Protein AF-A0A836EC75-F1 (afdb_monomer_lite)

Sequence (133 aa):
MRVAVVGAGVIGVSSAFAVKSVFPSYEVKIFADAFSPDTTGDGSAGLWTPFLLDDTPAEDITRWAGNTHQWFEQFWKAGLSSKTGVSLLPVTCVTSDYKDYVEPLWAKFVYGFQKLSNERLQRLNEEHKSNYK

pLDDT: mean 94.01, std 6.42, range [63.72, 98.75]

InterPro domains:
  IPR006076 FAD dependent oxidoreductase [PF01266] (2-108)
  IPR023209 D-amino-acid oxidase [PTHR11530] (2-129)

Organism: NCBI:txid230686

Structure (mmCIF, N/CA/C/O backbone):
data_AF-A0A836EC75-F1
#
_entry.id   AF-A0A836EC75-F1
#
loop_
_atom_site.group_PDB
_atom_site.id
_atom_site.type_symbol
_atom_site.label_atom_id
_atom_site.label_alt_id
_atom_site.label_comp_id
_atom_site.label_asym_id
_atom_site.label_entity_id
_atom_site.label_seq_id
_atom_site.pdbx_PDB_ins_code
_atom_site.Cartn_x
_atom_site.Cartn_y
_atom_site.Cartn_z
_atom_site.occupancy
_atom_site.B_iso_or_equiv
_atom_site.auth_seq_id
_atom_site.auth_comp_id
_atom_site.auth_asym_id
_atom_site.auth_atom_id
_atom_site.pdbx_PDB_model_num
ATOM 1 N N . MET A 1 1 ? -21.038 6.381 20.974 1.00 96.06 1 MET A N 1
ATOM 2 C CA . MET A 1 1 ? -21.416 5.609 19.769 1.00 96.06 1 MET A CA 1
ATOM 3 C C . MET A 1 1 ? -20.674 4.283 19.806 1.00 96.06 1 MET A C 1
ATOM 5 O O . MET A 1 1 ? -19.526 4.283 20.244 1.00 96.06 1 MET A O 1
ATOM 9 N N . ARG A 1 2 ? -21.308 3.187 19.379 1.00 98.38 2 ARG A N 1
ATOM 10 C CA . ARG A 1 2 ? -20.647 1.887 19.192 1.00 98.38 2 ARG A CA 1
ATOM 11 C C . ARG A 1 2 ? -20.548 1.613 17.696 1.00 98.38 2 ARG A C 1
ATOM 13 O O . ARG A 1 2 ? -21.562 1.711 17.012 1.00 98.38 2 ARG A O 1
ATOM 20 N N . VAL A 1 3 ? -19.351 1.315 17.204 1.00 98.62 3 VAL A N 1
ATOM 21 C CA . VAL A 1 3 ? -19.068 1.069 15.785 1.00 98.62 3 VAL A CA 1
ATOM 22 C C . VAL A 1 3 ? -18.543 -0.350 15.636 1.00 98.62 3 VAL A C 1
ATOM 24 O O . VAL A 1 3 ? -17.545 -0.713 16.256 1.00 98.62 3 VAL A O 1
ATOM 27 N N . ALA A 1 4 ? -19.212 -1.143 14.805 1.00 98.56 4 ALA A N 1
ATOM 28 C CA . ALA A 1 4 ? -18.730 -2.451 14.393 1.00 98.56 4 ALA A CA 1
ATOM 29 C C . ALA A 1 4 ? -18.064 -2.328 13.018 1.00 98.56 4 ALA A C 1
ATOM 31 O O . ALA A 1 4 ? -18.673 -1.813 12.083 1.00 98.56 4 ALA A O 1
ATOM 32 N N . VAL A 1 5 ? -16.827 -2.802 12.903 1.00 98.69 5 VAL A N 1
ATOM 33 C CA . VAL A 1 5 ? -16.106 -2.940 11.633 1.00 98.69 5 VAL A CA 1
ATOM 34 C C . VAL A 1 5 ? -16.012 -4.425 11.314 1.00 98.69 5 VAL A C 1
ATOM 36 O O . VAL A 1 5 ? -15.606 -5.206 12.172 1.00 98.69 5 VAL A O 1
ATOM 39 N N . VAL A 1 6 ? -16.409 -4.823 10.108 1.00 98.56 6 VAL A N 1
ATOM 40 C CA . VAL A 1 6 ? -16.368 -6.224 9.671 1.00 98.56 6 VAL A CA 1
ATOM 41 C C . VAL A 1 6 ? -15.149 -6.433 8.774 1.00 98.56 6 VAL A C 1
ATOM 43 O O . VAL A 1 6 ? -15.007 -5.754 7.760 1.00 98.56 6 VAL A O 1
ATOM 46 N N . GLY A 1 7 ? -14.281 -7.368 9.161 1.00 98.56 7 GLY A N 1
ATOM 47 C CA . GLY A 1 7 ? -13.029 -7.706 8.485 1.00 98.56 7 GLY A CA 1
ATOM 48 C C . GLY A 1 7 ? -11.791 -7.149 9.196 1.00 98.56 7 GLY A C 1
ATOM 49 O O . GLY A 1 7 ? -11.737 -5.972 9.547 1.00 98.56 7 GLY A O 1
ATOM 50 N N . ALA A 1 8 ? -10.776 -7.999 9.384 1.00 98.38 8 ALA A N 1
ATOM 51 C CA . ALA A 1 8 ? -9.507 -7.648 10.033 1.00 98.38 8 ALA A CA 1
ATOM 52 C C . ALA A 1 8 ? -8.312 -7.592 9.062 1.00 98.38 8 ALA A C 1
ATOM 54 O O . ALA A 1 8 ? -7.164 -7.577 9.493 1.00 98.38 8 ALA A O 1
ATOM 55 N N . GLY A 1 9 ? -8.574 -7.527 7.753 1.00 98.31 9 GLY A N 1
ATOM 56 C CA . GLY A 1 9 ? -7.552 -7.208 6.755 1.00 98.31 9 GLY A CA 1
ATOM 57 C C . GLY A 1 9 ? -7.184 -5.719 6.746 1.00 98.31 9 GLY A C 1
ATOM 58 O O . GLY A 1 9 ? -7.769 -4.906 7.470 1.00 98.31 9 GLY A O 1
ATOM 59 N N . VAL A 1 10 ? -6.253 -5.339 5.864 1.00 97.00 10 VAL A N 1
ATOM 60 C CA . VAL A 1 10 ? -5.690 -3.975 5.792 1.00 97.00 10 VAL A CA 1
ATOM 61 C C . VAL A 1 10 ? -6.751 -2.870 5.715 1.00 97.00 10 VAL A C 1
ATOM 63 O O . VAL A 1 10 ? -6.629 -1.860 6.407 1.00 97.00 10 VAL A O 1
ATOM 66 N N . ILE A 1 11 ? -7.829 -3.064 4.945 1.00 97.88 11 ILE A N 1
ATOM 67 C CA . ILE A 1 11 ? -8.918 -2.079 4.825 1.00 97.88 11 ILE A CA 1
ATOM 68 C C . ILE A 1 11 ? -9.714 -1.958 6.129 1.00 97.88 11 ILE A C 1
ATOM 70 O O . ILE A 1 11 ? -9.987 -0.847 6.580 1.00 97.88 11 ILE A O 1
ATOM 74 N N . GLY A 1 12 ? -10.057 -3.078 6.768 1.00 98.44 12 GLY A N 1
ATOM 75 C CA . GLY A 1 12 ? -10.834 -3.077 8.008 1.00 98.44 12 GLY A CA 1
ATOM 76 C C . GLY A 1 12 ? -10.068 -2.461 9.178 1.00 98.44 12 GLY A C 1
ATOM 77 O O . GLY A 1 12 ? -10.585 -1.578 9.863 1.00 98.44 12 GLY A O 1
ATOM 78 N N . VAL A 1 13 ? -8.801 -2.844 9.362 1.00 98.19 13 VAL A N 1
ATOM 79 C CA . VAL A 1 13 ? -7.956 -2.317 10.447 1.00 98.19 13 VAL A CA 1
ATOM 80 C C . VAL A 1 13 ? -7.665 -0.829 10.251 1.00 98.19 13 VAL A C 1
ATOM 82 O O . VAL A 1 13 ? -7.817 -0.052 11.195 1.00 98.19 13 VAL A O 1
ATOM 85 N N . SER A 1 14 ? -7.308 -0.401 9.035 1.00 97.62 14 SER A N 1
ATOM 86 C CA . SER A 1 14 ? -7.056 1.020 8.753 1.00 97.62 14 SER A CA 1
ATOM 87 C C . SER A 1 14 ? -8.317 1.879 8.892 1.00 97.62 14 SER A C 1
ATOM 89 O O . SER A 1 14 ? -8.243 2.972 9.452 1.00 97.62 14 SER A O 1
ATOM 91 N N . SER A 1 15 ? -9.487 1.373 8.491 1.00 98.38 15 SER A N 1
ATOM 92 C CA . SER A 1 15 ? -10.770 2.064 8.690 1.00 98.38 15 SER A CA 1
ATOM 93 C C . SER A 1 15 ? -11.134 2.180 10.171 1.00 98.38 15 SER A C 1
ATOM 95 O O . SER A 1 15 ? -11.513 3.257 10.633 1.00 98.38 15 SER A O 1
ATOM 97 N N . ALA A 1 16 ? -10.983 1.097 10.942 1.00 98.62 16 ALA A N 1
ATOM 98 C CA . ALA A 1 16 ? -11.220 1.106 12.384 1.00 98.62 16 ALA A CA 1
ATOM 99 C C . ALA A 1 16 ? -10.298 2.105 13.097 1.00 98.62 16 ALA A C 1
ATOM 101 O O . ALA A 1 16 ? -10.760 2.874 13.945 1.00 98.62 16 ALA A O 1
ATOM 102 N N . PHE A 1 17 ? -9.017 2.131 12.715 1.00 98.00 17 PHE A N 1
ATOM 103 C CA . PHE A 1 17 ? -8.050 3.105 13.208 1.00 98.00 17 PHE A CA 1
ATOM 104 C C . PHE A 1 17 ? -8.472 4.533 12.857 1.00 98.00 17 PHE A C 1
ATOM 106 O O . PHE A 1 17 ? -8.592 5.353 13.760 1.00 98.00 17 PHE A O 1
ATOM 113 N N . ALA A 1 18 ? -8.793 4.820 11.592 1.00 97.88 18 ALA A N 1
ATOM 114 C CA . ALA A 1 18 ? -9.218 6.150 11.156 1.00 97.88 18 ALA A CA 1
ATOM 115 C C . ALA A 1 18 ? -10.444 6.656 11.936 1.00 97.88 18 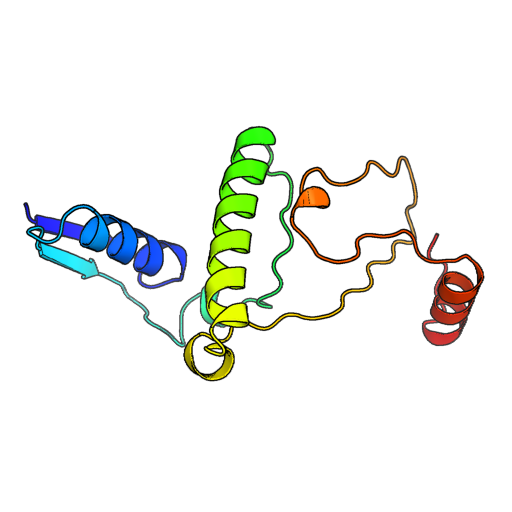ALA A C 1
ATOM 117 O O . ALA A 1 18 ? -10.436 7.778 12.445 1.00 97.88 18 ALA A O 1
ATOM 118 N N . VAL A 1 19 ? -11.471 5.815 12.110 1.00 98.31 19 VAL A N 1
ATOM 119 C CA . VAL A 1 19 ? -12.658 6.155 12.913 1.00 98.31 19 VAL A CA 1
ATOM 120 C C . VAL A 1 19 ? -12.272 6.431 14.364 1.00 98.31 19 VAL A C 1
ATOM 122 O O . VAL A 1 19 ? -12.710 7.431 14.931 1.00 98.31 19 VAL A O 1
ATOM 125 N N . LYS A 1 20 ? -11.442 5.578 14.976 1.00 98.19 20 LYS A N 1
ATOM 126 C CA . LYS A 1 20 ? -11.024 5.73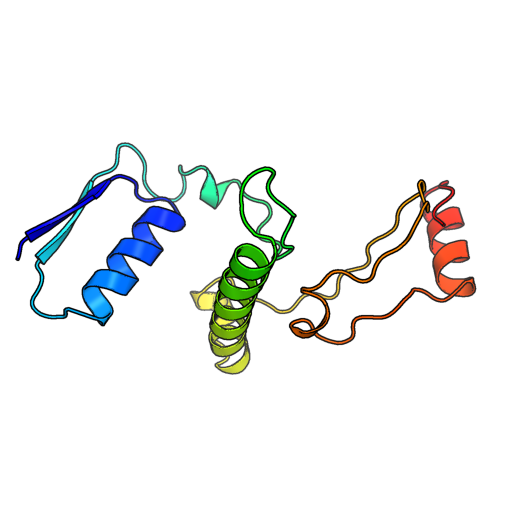9 16.374 1.00 98.19 20 LYS A CA 1
ATOM 127 C C . LYS A 1 20 ? -10.156 6.982 16.585 1.00 98.19 20 LYS A C 1
ATOM 129 O O . LYS A 1 20 ? -10.289 7.630 17.621 1.00 98.19 20 LYS A O 1
ATOM 134 N N . SER A 1 21 ? -9.306 7.329 15.621 1.00 97.56 21 SER A N 1
ATOM 135 C CA . SER A 1 21 ? -8.462 8.526 15.650 1.00 97.56 21 SER A CA 1
ATOM 136 C C . SER A 1 21 ? -9.282 9.811 15.562 1.00 97.56 21 SER A C 1
ATOM 138 O O . SER A 1 21 ? -9.008 10.752 16.302 1.00 97.56 21 SER A O 1
ATOM 140 N N . VAL A 1 22 ? -10.300 9.851 14.696 1.00 98.19 22 VAL A N 1
ATOM 141 C CA . VAL A 1 22 ? -11.179 11.024 14.542 1.00 98.19 22 VAL A CA 1
ATOM 142 C C . VAL A 1 22 ? -12.192 11.127 15.685 1.00 98.19 22 VAL A C 1
ATOM 144 O O . VAL A 1 22 ? -12.497 12.228 16.142 1.00 98.19 22 VAL A O 1
ATOM 147 N N . PHE A 1 23 ? -12.681 9.994 16.198 1.00 98.19 23 PHE A N 1
ATOM 148 C CA . PHE A 1 23 ? -13.663 9.935 17.283 1.00 98.19 23 PHE A CA 1
ATOM 149 C C . PHE A 1 23 ? -13.148 9.113 18.480 1.00 98.19 23 PHE A C 1
ATOM 151 O O . PHE A 1 23 ? -13.597 7.983 18.703 1.00 98.19 23 PHE A O 1
ATOM 158 N N . PRO A 1 24 ? -12.255 9.672 19.322 1.00 97.88 24 PRO A N 1
ATOM 159 C CA . PRO A 1 24 ? -11.639 8.932 20.427 1.00 97.88 24 PRO A CA 1
ATOM 160 C C . PRO A 1 24 ? -12.632 8.359 21.446 1.00 97.88 24 PRO A C 1
ATOM 162 O O . PRO A 1 24 ? -12.351 7.331 22.066 1.00 97.88 24 PRO A O 1
ATOM 165 N N . SER A 1 25 ? -13.808 8.976 21.604 1.00 98.31 25 SER A N 1
ATOM 166 C CA . SER A 1 25 ? -14.869 8.519 22.513 1.00 98.31 25 SER A CA 1
ATOM 167 C C . SER A 1 25 ? -15.701 7.352 21.969 1.00 98.31 25 SER A C 1
ATOM 169 O O . SER A 1 25 ? -16.511 6.787 22.704 1.00 98.31 25 SER A O 1
ATOM 171 N N . TYR A 1 26 ? -15.544 6.980 20.695 1.00 98.38 26 TYR A N 1
ATOM 172 C CA . TYR A 1 26 ? -16.301 5.878 20.109 1.00 98.38 26 TYR A CA 1
ATOM 173 C C . TYR A 1 26 ? -15.725 4.536 20.564 1.00 98.38 26 TYR A C 1
ATOM 175 O O . TYR A 1 26 ? -14.506 4.340 20.627 1.00 98.38 26 TYR A O 1
ATOM 183 N N . GLU A 1 27 ? -16.611 3.593 20.865 1.00 98.56 27 GLU A N 1
ATOM 184 C CA . GLU A 1 27 ? -16.245 2.197 21.082 1.00 98.56 27 GLU A CA 1
ATOM 185 C C . GLU A 1 27 ? -16.230 1.506 19.715 1.00 98.56 27 GLU A C 1
ATOM 187 O O . GLU A 1 27 ? -17.285 1.235 19.140 1.00 98.56 27 GLU A O 1
ATOM 192 N N . VAL A 1 28 ? -15.034 1.296 19.164 1.00 98.69 28 VAL A N 1
ATOM 193 C CA . VAL A 1 28 ? -14.837 0.663 17.854 1.00 98.69 28 VAL A CA 1
ATOM 194 C C . VAL A 1 28 ? -14.410 -0.781 18.079 1.00 98.69 28 VAL A C 1
ATOM 196 O O . VAL A 1 28 ? -13.425 -1.028 18.774 1.00 98.69 28 VAL A O 1
ATOM 199 N N . LYS A 1 29 ? -15.142 -1.731 17.495 1.00 98.62 29 LYS A N 1
ATOM 200 C CA . LYS A 1 29 ? -14.857 -3.163 17.600 1.00 98.62 29 LYS A CA 1
ATOM 201 C C . LYS A 1 29 ? -14.771 -3.791 16.216 1.00 98.62 29 LYS A C 1
ATOM 203 O O . LYS A 1 29 ? -15.664 -3.596 15.395 1.00 98.62 29 LYS A O 1
ATOM 208 N N . ILE A 1 30 ? -13.702 -4.545 15.979 1.00 98.75 30 ILE A N 1
ATOM 209 C CA . ILE A 1 30 ? -13.509 -5.314 14.748 1.00 98.75 30 ILE A CA 1
ATOM 210 C C . ILE A 1 30 ? -14.065 -6.724 14.967 1.00 98.75 30 ILE A C 1
ATOM 212 O O . ILE A 1 30 ? -13.763 -7.361 15.977 1.00 98.75 30 ILE A O 1
ATOM 216 N N . PHE A 1 31 ? -14.870 -7.199 14.023 1.00 98.69 31 PHE A N 1
ATOM 217 C CA . PHE A 1 31 ? -15.364 -8.568 13.939 1.00 98.69 31 PHE A CA 1
ATOM 218 C C . PHE A 1 31 ? -14.832 -9.189 12.652 1.00 98.69 31 PHE A C 1
ATOM 220 O O . PHE A 1 31 ? -15.009 -8.618 11.579 1.00 98.69 31 PHE A O 1
ATOM 227 N N . ALA A 1 32 ? -14.185 -10.343 12.746 1.00 98.50 32 ALA A N 1
ATOM 228 C CA . ALA A 1 32 ? -13.661 -11.053 11.588 1.00 98.50 32 ALA A CA 1
ATOM 229 C C . ALA A 1 32 ? -13.619 -12.557 11.863 1.00 98.50 32 ALA A C 1
ATOM 231 O O . ALA A 1 32 ? -13.546 -12.976 13.019 1.00 98.50 32 ALA A O 1
ATOM 232 N N . ASP A 1 33 ? -13.683 -13.341 10.795 1.00 98.00 33 ASP A N 1
ATOM 233 C CA . ASP A 1 33 ? -13.456 -14.786 10.786 1.00 98.00 33 ASP A CA 1
ATOM 234 C C . ASP A 1 33 ? -11.957 -15.132 10.780 1.00 98.00 33 ASP A C 1
ATOM 236 O O . ASP A 1 33 ? -11.554 -16.095 11.426 1.00 98.00 33 ASP A O 1
ATOM 240 N N . ALA A 1 34 ? -11.138 -14.307 10.122 1.00 97.69 34 ALA A N 1
ATOM 241 C CA . ALA A 1 34 ? -9.683 -14.392 10.086 1.00 97.69 34 ALA A CA 1
ATOM 242 C C . ALA A 1 34 ? -9.021 -13.063 10.487 1.00 97.69 34 ALA A C 1
ATOM 244 O O . ALA A 1 34 ? -9.525 -11.972 10.210 1.00 97.69 34 ALA A O 1
ATOM 245 N N . PHE A 1 35 ? -7.855 -13.171 11.119 1.00 98.25 35 PHE A N 1
ATOM 246 C CA . PHE A 1 35 ? -6.961 -12.066 11.472 1.00 98.25 35 PHE A CA 1
ATOM 247 C C . PHE A 1 35 ? -5.579 -12.346 10.878 1.00 98.25 35 PHE A C 1
ATOM 249 O O . PHE A 1 35 ? -5.317 -13.469 10.456 1.00 98.25 35 PHE A O 1
ATOM 256 N N . SER A 1 36 ? -4.684 -11.353 10.859 1.00 97.19 36 SER A N 1
ATOM 257 C CA . SER A 1 36 ? -3.288 -11.596 10.476 1.00 97.19 36 SER A CA 1
ATOM 258 C C . SER A 1 36 ? -2.689 -12.744 11.303 1.00 97.19 36 SER A C 1
ATOM 260 O O . SER A 1 36 ? -2.880 -12.761 12.524 1.00 97.19 36 SER A O 1
ATOM 262 N N . PRO A 1 37 ? -1.953 -13.681 10.682 1.00 97.31 37 PRO A N 1
ATOM 263 C CA . PRO A 1 37 ? -1.393 -13.627 9.325 1.00 97.31 37 PRO A CA 1
ATOM 264 C C . PRO A 1 37 ? -2.267 -14.263 8.221 1.00 97.31 37 PRO A C 1
ATOM 266 O O . PRO A 1 37 ? -1.761 -14.549 7.141 1.00 97.31 37 PRO A O 1
ATOM 269 N N . ASP A 1 38 ? -3.554 -14.504 8.471 1.00 97.94 38 ASP A N 1
ATOM 270 C CA . ASP A 1 38 ? -4.417 -15.321 7.606 1.00 97.94 38 ASP A CA 1
ATOM 271 C C . ASP A 1 38 ? -5.405 -14.496 6.756 1.00 97.94 38 ASP A C 1
ATOM 273 O O . ASP A 1 38 ? -6.442 -15.000 6.321 1.00 97.94 38 ASP A O 1
ATOM 277 N N . THR A 1 39 ? -5.124 -13.211 6.508 1.00 98.25 39 THR A N 1
ATOM 278 C CA . THR A 1 39 ? -5.952 -12.365 5.632 1.00 98.25 39 THR A CA 1
ATOM 279 C C . THR A 1 39 ? -5.378 -12.293 4.216 1.00 98.25 39 THR A C 1
ATOM 281 O O . THR A 1 39 ? -4.185 -12.482 3.991 1.00 98.25 39 THR A O 1
ATOM 284 N N . THR A 1 40 ? -6.197 -11.914 3.229 1.00 97.50 40 THR A N 1
ATOM 285 C CA . THR A 1 40 ? -5.709 -11.643 1.860 1.00 97.50 40 THR A CA 1
ATOM 286 C C . THR A 1 40 ? -4.588 -10.595 1.830 1.00 97.50 40 THR A C 1
ATOM 288 O O . THR A 1 40 ? -3.723 -10.644 0.960 1.00 97.50 40 THR A O 1
ATOM 291 N N . GLY A 1 41 ? -4.585 -9.655 2.782 1.00 95.75 41 GLY A N 1
ATOM 292 C CA . GLY A 1 41 ? -3.540 -8.638 2.889 1.00 95.75 41 GLY A CA 1
ATOM 293 C C . GLY A 1 41 ? -2.174 -9.223 3.250 1.00 95.75 41 GLY A C 1
ATOM 294 O O . GLY A 1 41 ? -1.168 -8.766 2.710 1.00 95.75 41 GLY A O 1
ATOM 295 N N . ASP A 1 42 ? -2.139 -10.259 4.089 1.00 97.06 42 ASP A N 1
ATOM 296 C CA . ASP A 1 42 ? -0.900 -10.919 4.520 1.00 97.06 42 ASP A CA 1
ATOM 297 C C . ASP A 1 42 ? -0.236 -11.709 3.375 1.00 97.06 42 ASP A C 1
ATOM 299 O O . ASP A 1 42 ? 0.982 -11.859 3.349 1.00 97.06 42 ASP A O 1
ATOM 303 N N . GLY A 1 43 ? -1.024 -12.159 2.389 1.00 96.50 43 GLY A N 1
ATOM 304 C CA . GLY A 1 43 ? -0.531 -12.804 1.165 1.00 96.50 43 GLY A CA 1
ATOM 305 C C . GLY A 1 43 ? -0.181 -11.843 0.021 1.00 96.50 43 GLY A C 1
ATOM 306 O O . GLY A 1 43 ? 0.203 -12.293 -1.060 1.00 96.50 43 GLY A O 1
ATOM 307 N N . SER A 1 44 ? -0.349 -10.530 0.207 1.00 95.62 44 SER A N 1
ATOM 308 C CA . SER A 1 44 ? -0.079 -9.539 -0.841 1.00 95.62 44 SER A CA 1
ATOM 309 C C . SER A 1 44 ? 1.423 -9.300 -1.050 1.00 95.62 44 SER A C 1
ATOM 311 O O . SER A 1 44 ? 2.232 -9.476 -0.145 1.00 95.62 44 SER A O 1
ATOM 313 N N . ALA A 1 45 ? 1.812 -8.845 -2.247 1.00 95.31 45 ALA A N 1
ATOM 314 C CA . ALA A 1 45 ? 3.217 -8.561 -2.562 1.00 95.31 45 ALA A CA 1
ATOM 315 C C . ALA A 1 45 ? 3.786 -7.326 -1.828 1.00 95.31 45 ALA A C 1
ATOM 317 O O . ALA A 1 45 ? 5.002 -7.166 -1.751 1.00 95.31 45 ALA A O 1
ATOM 318 N N . GLY A 1 46 ? 2.925 -6.429 -1.330 1.00 94.94 46 GLY A N 1
ATOM 319 C CA . GLY A 1 46 ? 3.321 -5.253 -0.544 1.00 94.94 46 GLY A CA 1
ATOM 320 C C . GLY A 1 46 ? 3.876 -4.058 -1.332 1.00 94.94 46 GLY A C 1
ATOM 321 O O . GLY A 1 46 ? 4.224 -3.046 -0.724 1.00 94.94 46 GLY A O 1
ATOM 322 N N . LEU A 1 47 ? 3.949 -4.124 -2.667 1.00 95.50 47 LEU A N 1
ATOM 323 C CA . LEU A 1 47 ? 4.405 -2.996 -3.481 1.00 95.50 47 LEU A CA 1
ATOM 324 C C . LEU A 1 47 ? 3.297 -1.944 -3.640 1.00 95.50 47 LEU A C 1
ATOM 326 O O . LEU A 1 47 ? 2.196 -2.243 -4.100 1.00 95.50 47 LEU A O 1
ATOM 330 N N . TRP A 1 48 ? 3.607 -0.689 -3.316 1.00 95.88 48 TRP A N 1
ATOM 331 C CA . TRP A 1 48 ? 2.722 0.430 -3.624 1.00 95.88 48 TRP A CA 1
ATOM 332 C C . TRP A 1 48 ? 2.824 0.768 -5.118 1.00 95.88 48 TRP A C 1
ATOM 334 O O . TRP A 1 48 ? 3.812 1.349 -5.559 1.00 95.88 48 TRP A O 1
ATOM 344 N N . THR A 1 49 ? 1.809 0.396 -5.896 1.00 91.31 49 THR A N 1
ATOM 345 C CA . THR A 1 49 ? 1.633 0.798 -7.303 1.00 91.31 49 THR A CA 1
ATOM 346 C C . THR A 1 49 ? 0.141 0.936 -7.607 1.00 91.31 49 THR A C 1
ATOM 348 O O . THR A 1 49 ? -0.548 -0.080 -7.695 1.00 91.31 49 THR A O 1
ATOM 351 N N . PRO A 1 50 ? -0.392 2.160 -7.742 1.00 91.56 50 PRO A N 1
ATOM 352 C CA . PRO A 1 50 ? -1.803 2.361 -8.058 1.00 91.56 50 PRO A CA 1
ATOM 353 C C . PRO A 1 50 ? -2.139 1.945 -9.495 1.00 91.56 50 PRO A C 1
ATOM 355 O O . PRO A 1 50 ? -1.370 2.208 -10.423 1.00 91.56 50 PRO A O 1
ATOM 358 N N . PHE A 1 51 ? -3.328 1.372 -9.675 1.00 83.56 51 PHE A N 1
ATOM 359 C CA . PHE A 1 51 ? -3.893 0.995 -10.972 1.00 83.56 51 PHE A CA 1
ATOM 360 C C . PHE A 1 51 ? -5.232 1.701 -11.185 1.00 83.56 51 PHE A C 1
ATOM 362 O O . PHE A 1 51 ? -5.928 2.003 -10.216 1.00 83.56 51 PHE A O 1
ATOM 369 N N . LEU A 1 52 ? -5.588 1.966 -12.444 1.00 78.94 52 LEU A N 1
ATOM 370 C CA . LEU A 1 52 ? -6.921 2.462 -12.779 1.00 78.94 52 LEU A CA 1
ATOM 371 C C . LEU A 1 52 ? -7.940 1.335 -12.579 1.00 78.94 52 LEU A C 1
ATOM 373 O O . LEU A 1 52 ? -7.706 0.205 -13.007 1.00 78.94 52 LEU A O 1
ATOM 377 N N . LEU A 1 53 ? -9.041 1.655 -11.906 1.00 80.31 53 LEU A N 1
ATOM 378 C CA . LEU A 1 53 ? -10.154 0.751 -11.642 1.00 80.31 53 LEU A CA 1
ATOM 379 C C . LEU A 1 53 ? -11.346 1.239 -12.463 1.00 80.31 53 LEU A C 1
ATOM 381 O O . LEU A 1 53 ? -11.605 2.437 -12.484 1.00 80.31 53 LEU A O 1
ATOM 385 N N . ASP A 1 54 ? -12.018 0.305 -13.129 1.00 83.38 54 ASP A N 1
ATOM 386 C CA . ASP A 1 54 ? -12.993 0.525 -14.207 1.00 83.38 54 ASP A CA 1
ATOM 387 C C . ASP A 1 54 ? -13.934 1.727 -13.985 1.00 83.38 54 ASP A C 1
ATOM 389 O O . ASP A 1 54 ? -13.831 2.752 -14.657 1.00 83.38 54 ASP A O 1
ATOM 393 N N . ASP A 1 55 ? -14.800 1.640 -12.980 1.00 92.94 55 ASP A N 1
ATOM 394 C CA . ASP A 1 55 ? -15.838 2.624 -12.669 1.00 92.94 55 ASP A CA 1
ATOM 395 C C . ASP A 1 55 ? -15.411 3.680 -11.637 1.00 92.94 55 ASP A C 1
ATOM 397 O O . ASP A 1 55 ? -16.188 4.571 -11.287 1.00 92.94 55 ASP A O 1
ATOM 401 N N . THR A 1 56 ? -14.176 3.607 -11.137 1.00 92.75 56 THR A N 1
ATOM 402 C CA . THR A 1 56 ? -13.686 4.522 -10.104 1.00 92.75 56 THR A CA 1
ATOM 403 C C . THR A 1 56 ? -12.973 5.712 -10.750 1.00 92.75 56 THR A C 1
ATOM 405 O O . THR A 1 56 ? -12.000 5.517 -11.485 1.00 92.75 56 THR A O 1
ATOM 408 N N . PRO A 1 57 ? -13.369 6.964 -10.450 1.00 93.25 57 PRO A N 1
ATOM 409 C CA . PRO A 1 57 ? -12.715 8.141 -11.008 1.00 93.25 57 PRO A CA 1
ATOM 410 C C . PRO A 1 57 ? -11.199 8.135 -10.769 1.00 93.25 57 PRO A C 1
ATOM 412 O O . PRO A 1 57 ? -10.724 7.999 -9.639 1.00 93.25 57 PRO A O 1
ATOM 415 N N . ALA A 1 58 ? -10.418 8.336 -11.834 1.00 90.56 58 ALA A N 1
ATOM 416 C CA . ALA A 1 58 ? -8.954 8.327 -11.761 1.00 90.56 58 ALA A CA 1
ATOM 417 C C . ALA A 1 58 ? -8.401 9.368 -10.768 1.00 90.56 58 ALA A C 1
ATOM 419 O O . ALA A 1 58 ? -7.358 9.153 -10.144 1.00 90.56 58 ALA A O 1
ATOM 420 N N . GLU A 1 59 ? -9.105 10.489 -10.598 1.00 92.25 59 GLU A N 1
ATOM 421 C CA . GLU A 1 59 ? -8.773 11.522 -9.616 1.00 92.25 59 GLU A CA 1
ATOM 422 C C . GLU A 1 59 ? -8.887 11.024 -8.172 1.00 92.25 59 GLU A C 1
ATOM 424 O O . GLU A 1 59 ? -8.014 11.322 -7.355 1.00 92.25 59 GLU A O 1
ATOM 429 N N . ASP A 1 60 ? -9.893 10.201 -7.871 1.00 94.25 60 ASP A N 1
ATOM 430 C CA . ASP A 1 60 ? -1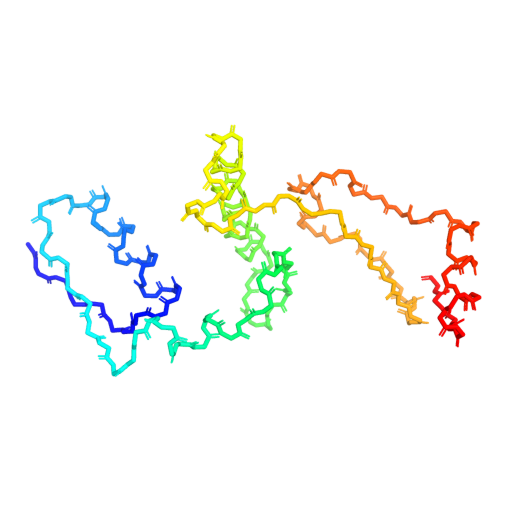0.097 9.625 -6.547 1.00 94.25 60 ASP A CA 1
ATOM 431 C C . ASP A 1 60 ? -9.051 8.561 -6.241 1.00 94.25 60 ASP A C 1
ATOM 433 O O . ASP A 1 60 ? -8.425 8.613 -5.181 1.00 94.25 60 ASP A O 1
ATOM 437 N N . ILE A 1 61 ? -8.765 7.677 -7.203 1.00 94.06 61 ILE A N 1
ATOM 438 C CA . ILE A 1 61 ? -7.675 6.697 -7.087 1.00 94.06 61 ILE A CA 1
ATOM 439 C C . ILE A 1 61 ? -6.356 7.421 -6.811 1.00 94.06 61 ILE A C 1
ATOM 441 O O . ILE A 1 61 ? -5.640 7.081 -5.871 1.00 94.06 61 ILE A O 1
ATOM 445 N N . THR A 1 62 ? -6.047 8.453 -7.600 1.00 93.69 62 THR A N 1
ATOM 446 C CA . THR A 1 62 ? -4.812 9.236 -7.459 1.00 93.69 62 THR A CA 1
ATOM 447 C C . THR A 1 62 ? -4.748 9.935 -6.100 1.00 93.69 62 THR A C 1
ATOM 449 O O . THR A 1 62 ? -3.691 9.954 -5.467 1.00 93.69 62 THR A O 1
ATOM 452 N N . ARG A 1 63 ? -5.868 10.489 -5.622 1.00 95.56 63 ARG A N 1
ATOM 453 C CA . ARG A 1 63 ? -5.977 11.163 -4.323 1.00 95.56 63 ARG A CA 1
ATOM 454 C C . ARG A 1 63 ? -5.774 10.194 -3.161 1.00 95.56 63 ARG A C 1
ATOM 456 O O . ARG A 1 63 ? -4.962 10.474 -2.281 1.00 95.56 63 ARG A O 1
ATOM 463 N N . TRP A 1 64 ? -6.475 9.063 -3.147 1.00 96.25 64 TRP A N 1
ATOM 464 C CA . TRP A 1 64 ? -6.339 8.059 -2.089 1.00 96.25 64 TRP A CA 1
ATOM 465 C C . TRP A 1 64 ? -4.942 7.456 -2.072 1.00 96.25 64 TRP A C 1
ATOM 467 O O . TRP A 1 64 ? -4.307 7.427 -1.021 1.00 96.25 64 TRP A O 1
ATOM 477 N N . ALA A 1 65 ? -4.429 7.069 -3.239 1.00 96.12 65 ALA A N 1
ATOM 478 C CA . ALA A 1 65 ? -3.083 6.544 -3.373 1.00 96.12 65 ALA A CA 1
ATOM 479 C C . ALA A 1 65 ? -2.034 7.538 -2.859 1.00 96.12 65 ALA A C 1
ATOM 481 O O . ALA A 1 65 ? -1.165 7.154 -2.075 1.00 96.12 65 ALA A O 1
ATOM 482 N N . GLY A 1 66 ? -2.134 8.810 -3.258 1.00 96.88 66 GLY A N 1
ATOM 483 C CA . GLY A 1 66 ? -1.239 9.873 -2.803 1.00 96.88 66 GLY A CA 1
ATOM 484 C C . GLY A 1 66 ? -1.246 10.037 -1.284 1.00 96.88 66 GLY A C 1
ATOM 485 O O . GLY A 1 66 ? -0.180 10.058 -0.667 1.00 96.88 66 GLY A O 1
ATOM 486 N N . ASN A 1 67 ? -2.431 10.061 -0.667 1.00 97.12 67 ASN A N 1
ATOM 487 C CA . ASN A 1 67 ? -2.569 10.133 0.791 1.00 97.12 67 ASN A CA 1
ATOM 488 C C . ASN A 1 67 ? -1.929 8.918 1.485 1.00 97.12 67 ASN A C 1
ATOM 490 O O . ASN A 1 67 ? -1.227 9.073 2.484 1.00 97.12 67 ASN A O 1
ATOM 494 N N . THR A 1 68 ? -2.124 7.711 0.946 1.00 97.19 68 THR A N 1
ATOM 495 C CA . THR A 1 68 ? -1.498 6.489 1.471 1.00 97.19 68 THR A CA 1
ATOM 496 C C . THR A 1 68 ? 0.026 6.537 1.353 1.00 97.19 68 THR A C 1
ATOM 498 O O . THR A 1 68 ? 0.716 6.225 2.322 1.00 97.19 68 THR A O 1
ATOM 501 N N . HIS A 1 69 ? 0.568 6.973 0.212 1.00 97.38 69 HIS A N 1
ATOM 502 C CA . HIS A 1 69 ? 2.015 7.092 0.014 1.00 97.38 69 HIS A CA 1
ATOM 503 C C . HIS A 1 69 ? 2.643 8.090 0.991 1.00 97.38 69 HIS A C 1
ATOM 505 O O . HIS A 1 69 ? 3.651 7.784 1.623 1.00 97.38 69 HIS A O 1
ATOM 511 N N . GLN A 1 70 ? 2.026 9.260 1.171 1.00 97.19 70 GLN A N 1
ATOM 512 C CA . GLN A 1 70 ? 2.479 10.261 2.143 1.00 97.19 70 GLN A CA 1
ATOM 513 C C . GLN A 1 70 ? 2.450 9.727 3.579 1.00 97.19 70 GLN A C 1
ATOM 515 O O . GLN A 1 70 ? 3.319 10.052 4.386 1.00 97.19 70 GLN A O 1
ATOM 520 N N . TRP A 1 71 ? 1.471 8.889 3.918 1.00 96.75 71 TRP A N 1
ATOM 521 C CA . TRP A 1 71 ? 1.414 8.262 5.234 1.00 96.75 71 TRP A CA 1
ATOM 522 C C . TRP A 1 71 ? 2.528 7.221 5.429 1.00 96.75 71 TRP A C 1
ATOM 524 O O . TRP A 1 71 ? 3.206 7.225 6.455 1.00 96.75 71 TRP A O 1
ATOM 534 N N . PHE A 1 72 ? 2.793 6.384 4.422 1.00 97.50 72 PHE A N 1
ATOM 535 C CA . PHE A 1 72 ? 3.927 5.450 4.420 1.00 97.50 72 PHE A CA 1
ATOM 536 C C . PHE A 1 72 ? 5.271 6.170 4.538 1.00 97.50 72 PHE A C 1
ATOM 538 O O . PHE A 1 72 ? 6.132 5.782 5.330 1.00 97.50 72 PHE A O 1
ATOM 545 N N . GLU A 1 73 ? 5.430 7.259 3.797 1.00 96.94 73 GLU A N 1
ATOM 546 C CA . GLU A 1 73 ? 6.617 8.098 3.817 1.00 96.94 73 GLU A CA 1
ATOM 547 C C . GLU A 1 73 ? 6.923 8.635 5.223 1.00 96.94 73 GLU A C 1
ATOM 549 O O . GLU A 1 73 ? 8.087 8.650 5.624 1.00 96.94 73 GLU A O 1
ATOM 554 N N . GLN A 1 74 ? 5.904 9.020 6.001 1.00 97.06 74 GLN A N 1
ATOM 555 C CA . GLN A 1 74 ? 6.091 9.467 7.386 1.00 97.06 74 GLN A CA 1
ATOM 556 C C . GLN A 1 74 ? 6.701 8.369 8.262 1.00 97.06 74 GLN A C 1
ATOM 558 O O . GLN A 1 74 ? 7.633 8.642 9.018 1.00 97.06 74 GLN A O 1
ATOM 563 N N . PHE A 1 75 ? 6.235 7.122 8.141 1.00 97.19 75 PHE A N 1
ATOM 564 C CA . PHE A 1 75 ? 6.804 6.002 8.898 1.00 97.19 75 PHE A CA 1
ATOM 565 C C . PHE A 1 75 ? 8.246 5.707 8.499 1.00 97.19 75 PHE A C 1
ATOM 567 O O . PHE A 1 75 ? 9.097 5.503 9.368 1.00 97.19 75 PHE A O 1
ATOM 574 N N . TRP A 1 76 ? 8.525 5.711 7.197 1.00 96.62 76 TRP A N 1
ATOM 575 C CA . TRP A 1 76 ? 9.874 5.497 6.688 1.00 96.62 76 TRP A CA 1
ATOM 576 C C . TRP A 1 76 ? 10.834 6.598 7.163 1.00 96.62 76 TRP A C 1
ATOM 578 O O . TRP A 1 76 ? 11.867 6.291 7.758 1.00 96.62 76 TRP A O 1
ATOM 588 N N . LYS A 1 77 ? 10.465 7.877 7.007 1.00 96.56 77 LYS A N 1
ATOM 589 C CA . LYS A 1 77 ? 11.266 9.027 7.468 1.00 96.56 77 LYS A CA 1
ATOM 590 C C . LYS A 1 77 ? 11.460 9.051 8.985 1.00 96.56 77 LYS A C 1
ATOM 592 O O . LYS A 1 77 ? 12.493 9.516 9.454 1.00 96.56 77 LYS A O 1
ATOM 597 N N . ALA A 1 78 ? 10.502 8.528 9.750 1.00 97.88 78 ALA A N 1
ATOM 598 C CA . ALA A 1 78 ? 10.605 8.386 11.201 1.00 97.88 78 ALA A CA 1
ATOM 599 C C . ALA A 1 78 ? 11.463 7.185 11.654 1.00 97.88 78 ALA A C 1
ATOM 601 O O . ALA A 1 78 ? 11.592 6.952 12.856 1.00 97.88 78 ALA A O 1
ATOM 602 N N . GLY A 1 79 ? 12.029 6.398 10.730 1.00 97.06 79 GLY A N 1
ATOM 603 C CA . GLY A 1 79 ? 12.835 5.220 11.063 1.00 97.06 79 GLY A CA 1
ATOM 604 C C . GLY A 1 79 ? 12.020 4.057 11.639 1.00 97.06 79 GLY A C 1
ATOM 605 O O . GLY A 1 79 ? 12.556 3.230 12.375 1.00 97.06 79 GLY A O 1
ATOM 606 N N . LEU A 1 80 ? 10.720 3.981 11.334 1.00 97.56 80 LEU A N 1
ATOM 607 C CA . LEU A 1 80 ? 9.801 2.984 11.900 1.00 97.56 80 LEU A CA 1
AT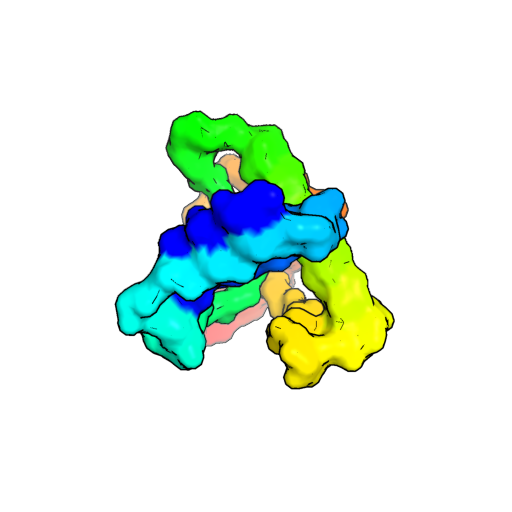OM 608 C C . LEU A 1 80 ? 9.653 1.719 11.046 1.00 97.56 80 LEU A C 1
ATOM 610 O O . LEU A 1 80 ? 8.826 0.867 11.366 1.00 97.56 80 LEU A O 1
ATOM 614 N N . SER A 1 81 ? 10.475 1.558 10.010 1.00 95.31 81 SER A N 1
ATOM 615 C CA . SER A 1 81 ? 10.388 0.465 9.036 1.00 95.31 81 SER A CA 1
ATOM 616 C C . SER A 1 81 ? 10.343 -0.934 9.658 1.00 95.31 81 SER A C 1
ATOM 618 O O . SER A 1 81 ? 9.538 -1.756 9.232 1.00 95.31 81 SER A O 1
ATOM 620 N N . SER A 1 82 ? 11.130 -1.208 10.706 1.00 95.19 82 SER A N 1
ATOM 621 C CA . SER A 1 82 ? 11.123 -2.515 11.390 1.00 95.19 82 SER A CA 1
ATOM 622 C C . SER A 1 82 ? 9.823 -2.815 12.141 1.00 95.19 82 SER A C 1
ATOM 624 O O . SER A 1 82 ? 9.505 -3.977 12.369 1.00 95.19 82 SER A O 1
ATOM 626 N N . LYS A 1 83 ? 9.073 -1.778 12.531 1.00 96.31 83 LYS A N 1
ATOM 627 C CA . LYS A 1 83 ? 7.802 -1.902 13.256 1.00 96.31 83 LYS A CA 1
ATOM 628 C C . LYS A 1 83 ? 6.598 -1.9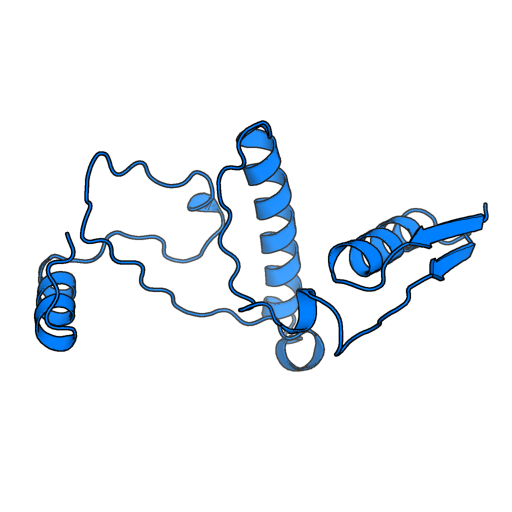00 12.324 1.00 96.31 83 LYS A C 1
ATOM 630 O O . LYS A 1 83 ? 5.610 -2.557 12.623 1.00 96.31 83 LYS A O 1
ATOM 635 N N . THR A 1 84 ? 6.657 -1.131 11.239 1.00 95.81 84 THR A N 1
ATOM 636 C CA . THR A 1 84 ? 5.521 -0.930 10.326 1.00 95.81 84 THR A CA 1
ATOM 637 C C . THR A 1 84 ? 5.604 -1.771 9.059 1.00 95.81 84 THR A C 1
ATOM 639 O O . THR A 1 84 ? 4.628 -1.835 8.322 1.00 95.81 84 THR A O 1
ATOM 642 N N . GLY A 1 85 ? 6.760 -2.375 8.769 1.00 95.50 85 GLY A N 1
ATOM 643 C CA . GLY A 1 85 ? 7.006 -3.078 7.509 1.00 95.50 85 GLY A CA 1
ATOM 644 C C . GLY A 1 85 ? 7.166 -2.152 6.296 1.00 95.50 85 GLY A C 1
ATOM 645 O O . GLY A 1 85 ? 7.292 -2.634 5.176 1.00 95.50 85 GLY A O 1
ATOM 646 N N . VAL A 1 86 ? 7.186 -0.826 6.486 1.00 97.38 86 VAL A N 1
ATOM 647 C CA . VAL A 1 86 ? 7.254 0.150 5.386 1.00 97.38 86 VAL A CA 1
ATOM 648 C C . VAL A 1 86 ? 8.702 0.525 5.085 1.00 97.38 86 VAL A C 1
ATOM 650 O O . VAL A 1 86 ? 9.392 1.080 5.940 1.00 97.38 86 VAL A O 1
ATOM 653 N N . SER A 1 87 ? 9.154 0.280 3.855 1.00 95.94 87 SER A N 1
ATOM 654 C CA . SER A 1 87 ? 10.507 0.619 3.391 1.00 95.94 87 SER A CA 1
ATOM 655 C C . SER A 1 87 ? 10.481 1.217 1.986 1.00 95.94 87 SER A C 1
ATOM 657 O O . SER A 1 87 ? 9.661 0.825 1.158 1.00 95.94 87 SER A O 1
ATOM 659 N N . LEU A 1 88 ? 11.402 2.142 1.701 1.00 95.81 88 LEU A N 1
ATOM 660 C CA . LEU A 1 88 ? 11.614 2.643 0.344 1.00 95.81 88 LEU A CA 1
ATOM 661 C C . LEU A 1 88 ? 12.418 1.620 -0.468 1.00 95.81 88 LEU A C 1
ATOM 663 O O . LEU A 1 88 ? 13.505 1.220 -0.051 1.00 95.81 88 LEU A O 1
ATOM 667 N N . LEU A 1 89 ? 11.902 1.234 -1.636 1.00 95.12 89 LEU A N 1
ATOM 668 C CA . LEU A 1 89 ? 12.552 0.293 -2.548 1.00 95.12 89 LEU A CA 1
ATOM 669 C C . LEU A 1 89 ? 12.730 0.922 -3.938 1.00 95.12 89 LEU A C 1
ATOM 671 O O . LEU A 1 89 ? 11.783 1.521 -4.453 1.00 95.12 89 LEU A O 1
ATOM 675 N N . PRO A 1 90 ? 13.906 0.781 -4.579 1.00 94.62 90 PRO A N 1
ATOM 676 C CA . PRO A 1 90 ? 14.058 1.132 -5.984 1.00 94.62 90 PRO A CA 1
ATOM 677 C C . PRO A 1 90 ? 13.314 0.112 -6.855 1.00 94.62 90 PRO A C 1
ATOM 679 O O . PRO A 1 90 ? 13.506 -1.095 -6.711 1.00 94.62 90 PRO A O 1
ATOM 682 N N . VAL A 1 91 ? 12.495 0.594 -7.791 1.00 94.44 91 VAL A N 1
ATOM 683 C CA . VAL A 1 91 ? 11.702 -0.251 -8.696 1.00 94.44 91 VAL A CA 1
ATOM 684 C C . VAL A 1 91 ? 12.058 0.065 -10.141 1.00 94.44 91 VAL A C 1
ATOM 686 O O . VAL A 1 91 ? 12.178 1.224 -10.530 1.00 94.44 91 VAL A O 1
ATOM 689 N N . THR A 1 92 ? 12.239 -0.980 -10.944 1.00 93.44 92 THR A N 1
ATOM 690 C CA . THR A 1 92 ? 12.395 -0.893 -12.400 1.00 93.44 92 THR A CA 1
ATOM 691 C C . THR A 1 92 ? 11.200 -1.594 -13.033 1.00 93.44 92 THR A C 1
ATOM 693 O O . THR A 1 92 ? 10.984 -2.773 -12.768 1.00 93.44 92 THR A O 1
ATOM 696 N N . CYS A 1 93 ? 10.428 -0.876 -13.848 1.00 90.81 93 CYS A N 1
ATOM 697 C CA . CYS A 1 93 ? 9.309 -1.435 -14.602 1.00 90.81 93 CYS A CA 1
ATOM 698 C C . CYS A 1 93 ? 9.667 -1.453 -16.091 1.00 90.81 93 CYS A C 1
ATOM 700 O O . CYS A 1 93 ? 10.124 -0.441 -16.623 1.00 90.81 93 CYS A O 1
ATOM 702 N N . VAL A 1 94 ? 9.484 -2.601 -16.743 1.00 91.38 94 VAL A N 1
ATOM 703 C CA . VAL A 1 94 ? 9.760 -2.818 -18.169 1.00 91.38 94 VAL A CA 1
ATOM 704 C C . VAL A 1 94 ? 8.572 -3.520 -18.819 1.00 91.38 94 VAL A C 1
ATOM 706 O O . VAL A 1 94 ? 7.934 -4.368 -18.197 1.00 91.38 94 VAL A O 1
ATOM 709 N N . THR A 1 95 ? 8.273 -3.178 -20.071 1.00 88.50 95 THR A N 1
ATOM 710 C CA . THR A 1 95 ? 7.194 -3.787 -20.862 1.00 88.50 95 THR A CA 1
ATOM 711 C C . THR A 1 95 ? 7.689 -4.077 -22.275 1.00 88.50 95 THR A C 1
ATOM 713 O O . THR A 1 95 ? 8.554 -3.374 -22.786 1.00 88.50 95 THR A O 1
ATOM 716 N N . SER A 1 96 ? 7.176 -5.126 -22.915 1.00 88.06 96 SER A N 1
ATOM 717 C CA . SER A 1 96 ? 7.411 -5.408 -24.340 1.00 88.06 96 SER A CA 1
ATOM 718 C C . SER A 1 96 ? 6.350 -4.775 -25.251 1.00 88.06 96 SER A C 1
ATOM 720 O O . SER A 1 96 ? 6.574 -4.625 -26.458 1.00 88.06 96 SER A O 1
ATOM 722 N N . ASP A 1 97 ? 5.213 -4.377 -24.677 1.00 80.25 97 ASP A N 1
ATOM 723 C CA . ASP A 1 97 ? 4.103 -3.727 -25.369 1.00 80.25 97 ASP A CA 1
ATOM 724 C C . ASP A 1 97 ? 4.132 -2.222 -25.086 1.00 80.25 97 ASP A C 1
ATOM 726 O O . ASP A 1 97 ? 3.471 -1.703 -24.187 1.00 80.25 97 ASP A O 1
ATOM 730 N N . TYR A 1 98 ? 5.008 -1.529 -25.814 1.00 66.94 98 TYR A N 1
ATOM 731 C CA . TYR A 1 98 ? 5.179 -0.080 -25.733 1.00 66.94 98 TYR A CA 1
ATOM 732 C C . TYR A 1 98 ? 4.295 0.599 -26.776 1.00 66.94 98 TYR A C 1
ATOM 734 O O . TYR A 1 98 ? 4.771 1.077 -27.808 1.00 66.94 98 TYR A O 1
ATOM 742 N N . LYS A 1 99 ? 2.984 0.593 -26.545 1.00 63.72 99 LYS A N 1
ATOM 743 C CA . LYS A 1 99 ? 2.061 1.466 -27.270 1.00 63.72 99 LYS A CA 1
ATOM 744 C C . LYS A 1 99 ? 1.542 2.517 -26.304 1.00 63.72 99 LYS A C 1
ATOM 746 O O . LYS A 1 99 ? 1.036 2.185 -25.240 1.00 63.72 99 LYS A O 1
ATOM 751 N N . ASP A 1 100 ? 1.739 3.777 -26.684 1.00 64.38 100 ASP A N 1
ATOM 752 C CA . ASP A 1 100 ? 1.125 4.939 -26.042 1.00 64.38 100 ASP A CA 1
ATOM 753 C C . ASP A 1 100 ? 1.474 5.105 -24.555 1.00 64.38 100 ASP A C 1
ATOM 755 O O . ASP A 1 100 ? 0.601 5.188 -23.694 1.00 64.38 100 ASP A O 1
ATOM 759 N N . TYR A 1 101 ? 2.777 5.184 -24.243 1.00 70.75 101 TYR A N 1
ATOM 760 C CA . TYR A 1 101 ? 3.222 5.508 -22.887 1.00 70.75 101 TYR A CA 1
ATOM 761 C C . TYR A 1 101 ? 2.673 6.872 -22.454 1.00 70.75 101 TYR A C 1
ATOM 763 O O . TYR A 1 101 ? 3.149 7.925 -22.888 1.00 70.75 101 TYR A O 1
ATOM 771 N N . VAL A 1 102 ? 1.706 6.831 -21.546 1.00 79.25 102 VAL A N 1
ATOM 772 C CA . VAL A 1 102 ? 1.242 7.981 -20.781 1.00 79.25 102 VAL A CA 1
ATOM 773 C C . VAL A 1 102 ? 1.884 7.891 -19.406 1.00 79.25 102 VAL A C 1
ATOM 775 O O . VAL A 1 102 ? 1.811 6.856 -18.742 1.00 79.25 102 VAL A O 1
ATOM 778 N N . GLU A 1 103 ? 2.541 8.971 -18.985 1.00 86.56 103 GLU A N 1
ATOM 779 C CA . GLU A 1 103 ? 3.095 9.044 -17.637 1.00 86.56 103 GLU A CA 1
ATOM 780 C C . GLU A 1 103 ? 1.970 8.837 -16.608 1.00 86.56 103 GLU A C 1
ATOM 782 O O . GLU A 1 103 ? 0.939 9.515 -16.682 1.00 86.56 103 GLU A O 1
ATOM 787 N N . PRO A 1 104 ? 2.121 7.897 -15.658 1.00 88.06 104 PRO A N 1
ATOM 788 C CA . PRO A 1 104 ? 1.066 7.626 -14.702 1.00 88.06 104 PRO A CA 1
ATOM 789 C C . PRO A 1 104 ? 0.864 8.830 -13.779 1.00 88.06 104 PRO A C 1
ATOM 791 O O . PRO A 1 104 ? 1.818 9.389 -13.244 1.00 88.06 104 PRO A O 1
ATOM 794 N N . LEU A 1 105 ? -0.395 9.181 -13.503 1.00 89.12 105 LEU A N 1
ATOM 795 C CA . LEU A 1 105 ? -0.752 10.335 -12.661 1.00 89.12 105 LEU A CA 1
ATOM 796 C C . LEU A 1 105 ? -0.152 10.287 -11.245 1.00 89.12 105 LEU A C 1
ATOM 798 O O . LEU A 1 105 ? -0.019 11.323 -10.587 1.00 89.12 105 LEU A O 1
ATOM 802 N N . TRP A 1 106 ? 0.200 9.092 -10.767 1.00 91.31 106 TRP A N 1
ATOM 803 C CA . TRP A 1 106 ? 0.823 8.871 -9.468 1.00 91.31 106 TRP A CA 1
ATOM 804 C C . TRP A 1 106 ? 2.349 9.067 -9.462 1.00 91.31 106 TRP A C 1
ATOM 806 O O . TRP A 1 106 ? 2.931 9.103 -8.377 1.00 91.31 106 TRP A O 1
ATOM 816 N N . ALA A 1 107 ? 3.003 9.252 -10.620 1.00 92.69 107 ALA A N 1
ATOM 817 C CA . ALA A 1 107 ? 4.454 9.462 -10.732 1.00 92.69 107 ALA A CA 1
ATOM 818 C C . ALA A 1 107 ? 4.951 10.634 -9.870 1.00 92.69 107 ALA A C 1
ATOM 820 O O . ALA A 1 107 ? 6.023 10.568 -9.275 1.00 92.69 107 ALA A O 1
ATOM 821 N N . LYS A 1 108 ? 4.122 11.673 -9.716 1.00 92.56 108 LYS A N 1
ATOM 822 C CA . LYS A 1 108 ? 4.399 12.851 -8.879 1.00 92.56 108 LYS A CA 1
ATOM 823 C C . LYS A 1 108 ? 4.568 12.561 -7.382 1.00 92.56 108 LYS A C 1
ATOM 825 O O . LYS A 1 108 ? 5.048 13.429 -6.660 1.00 92.56 108 LYS A O 1
ATOM 830 N N . PHE A 1 109 ? 4.122 11.401 -6.895 1.00 94.25 109 PHE A N 1
ATOM 831 C CA . PHE A 1 109 ? 4.235 11.037 -5.480 1.00 94.25 109 PHE A CA 1
ATOM 832 C C . PHE A 1 109 ? 5.520 10.272 -5.161 1.00 94.25 109 PHE A C 1
ATOM 834 O O . PHE A 1 109 ? 5.963 10.298 -4.015 1.00 94.25 109 PHE A O 1
ATOM 841 N N . VAL A 1 110 ? 6.106 9.587 -6.148 1.00 94.25 110 VAL A N 1
ATOM 842 C CA . VAL A 1 110 ? 7.252 8.698 -5.934 1.00 94.25 110 VAL A CA 1
ATOM 843 C C . VAL A 1 110 ? 8.582 9.414 -6.143 1.00 94.25 110 VAL A C 1
ATOM 845 O O . VAL A 1 110 ? 8.673 10.482 -6.745 1.00 94.25 110 VAL A O 1
ATOM 848 N N . TYR A 1 111 ? 9.647 8.788 -5.656 1.00 94.12 111 TYR A N 1
ATOM 849 C CA . TYR A 1 111 ? 11.001 9.308 -5.763 1.00 94.12 111 TYR A CA 1
ATOM 850 C C . TYR A 1 111 ? 11.679 8.870 -7.061 1.00 94.12 111 TYR A C 1
ATOM 852 O O . TYR A 1 111 ? 11.738 7.681 -7.366 1.00 94.12 111 TYR A O 1
ATOM 860 N N . GLY A 1 112 ? 12.261 9.828 -7.789 1.00 94.00 112 GLY A N 1
ATOM 861 C CA . GLY A 1 112 ? 13.176 9.539 -8.898 1.00 94.00 112 GLY A CA 1
ATOM 862 C C . GLY A 1 112 ? 12.531 8.848 -10.101 1.00 94.00 112 GLY A C 1
ATOM 863 O O . GLY A 1 112 ? 13.201 8.064 -10.775 1.00 94.00 112 GLY A O 1
ATOM 864 N N . PHE A 1 113 ? 11.247 9.119 -10.363 1.00 94.50 113 PHE A N 1
ATOM 865 C CA . PHE A 1 113 ? 10.560 8.601 -11.542 1.00 94.50 113 PHE A CA 1
ATOM 866 C C . PHE A 1 113 ? 11.248 9.086 -12.822 1.00 94.50 113 PHE A C 1
ATOM 868 O O . PHE A 1 113 ? 11.392 10.286 -13.046 1.00 94.50 113 PHE A O 1
ATOM 875 N N . GLN A 1 114 ? 11.689 8.148 -13.656 1.00 92.69 114 GLN A N 1
ATOM 876 C CA . GLN A 1 114 ? 12.385 8.448 -14.902 1.00 92.69 114 GLN A CA 1
ATOM 877 C C . GLN A 1 114 ? 12.276 7.282 -15.881 1.00 92.69 114 GLN A C 1
ATOM 879 O O . GLN A 1 114 ? 12.143 6.123 -15.481 1.00 92.69 114 GLN A O 1
ATOM 884 N N . LYS A 1 115 ? 12.385 7.590 -17.175 1.00 90.56 115 LYS A N 1
ATOM 885 C CA . LYS A 1 115 ? 12.529 6.569 -18.216 1.00 90.56 115 LYS A CA 1
ATOM 886 C C . LYS A 1 115 ? 13.910 5.918 -18.123 1.00 90.56 115 LYS A C 1
ATOM 888 O O . LYS A 1 115 ? 14.896 6.578 -17.799 1.00 90.56 115 LYS A O 1
ATOM 893 N N . LEU A 1 116 ? 13.979 4.622 -18.424 1.00 91.75 116 LEU A N 1
ATOM 894 C CA . LEU A 1 116 ? 15.255 3.920 -18.542 1.00 91.75 116 LEU A CA 1
ATOM 895 C C . LEU A 1 116 ? 16.030 4.438 -19.757 1.00 91.75 116 LEU A C 1
ATOM 897 O O . LEU A 1 116 ? 15.442 4.742 -20.793 1.00 91.75 116 LEU A O 1
ATOM 901 N N . SER A 1 117 ? 17.356 4.519 -19.633 1.00 93.31 117 SER A N 1
ATOM 902 C CA . SER A 1 117 ? 18.215 4.777 -20.786 1.00 93.31 117 SER A CA 1
ATOM 903 C C . SER A 1 117 ? 18.210 3.576 -21.733 1.00 93.31 117 SER A C 1
ATOM 905 O O . SER A 1 117 ? 18.077 2.432 -21.293 1.00 93.31 117 SER A O 1
ATOM 907 N N . ASN A 1 118 ? 18.427 3.830 -23.026 1.00 92.94 118 ASN A N 1
ATOM 908 C CA . ASN A 1 118 ? 18.526 2.771 -24.035 1.00 92.94 118 ASN A CA 1
ATOM 909 C C . ASN A 1 118 ? 19.612 1.742 -23.683 1.00 92.94 118 ASN A C 1
ATOM 911 O O . ASN A 1 118 ? 19.393 0.548 -23.839 1.00 92.94 118 ASN A O 1
ATOM 915 N N . GLU A 1 119 ? 20.747 2.193 -23.138 1.00 95.88 119 GLU A N 1
ATOM 916 C CA . GLU A 1 119 ? 21.835 1.316 -22.686 1.00 95.88 119 GLU A CA 1
ATOM 917 C C . GLU A 1 119 ? 21.379 0.362 -21.572 1.00 95.88 119 GLU A C 1
ATOM 919 O O . GLU A 1 119 ? 21.643 -0.840 -21.616 1.00 95.88 119 GLU A O 1
ATOM 924 N N . ARG A 1 120 ? 20.648 0.881 -20.575 1.00 94.50 120 ARG A N 1
ATOM 925 C CA . ARG A 1 120 ? 20.140 0.064 -19.468 1.00 94.50 120 ARG A CA 1
ATOM 926 C C . ARG A 1 120 ? 19.037 -0.885 -19.931 1.00 94.50 120 A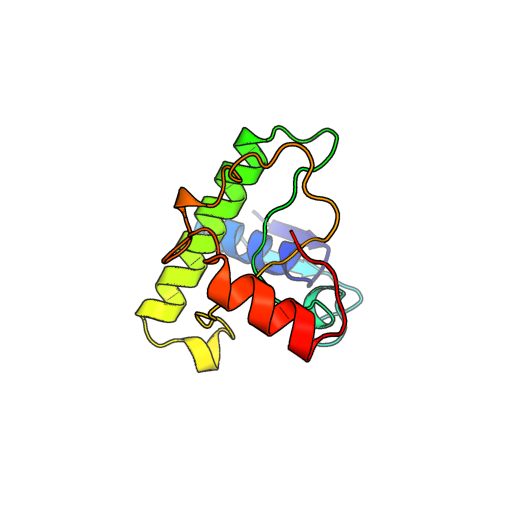RG A C 1
ATOM 928 O O . ARG A 1 120 ? 18.989 -2.017 -19.461 1.00 94.50 120 ARG A O 1
ATOM 935 N N . LEU A 1 121 ? 18.182 -0.444 -20.851 1.00 94.25 121 LEU A N 1
ATOM 936 C CA . LEU A 1 121 ? 17.138 -1.276 -21.445 1.00 94.25 121 LEU A CA 1
ATOM 937 C C . LEU A 1 121 ? 17.735 -2.422 -22.274 1.00 94.25 121 LEU A C 1
ATOM 939 O O . LEU A 1 121 ? 17.314 -3.566 -22.121 1.00 94.25 121 LEU A O 1
ATOM 943 N N . GLN A 1 122 ? 18.757 -2.139 -23.089 1.00 95.69 122 GLN A N 1
ATOM 944 C CA . GLN A 1 122 ? 19.481 -3.152 -23.856 1.00 95.69 122 GLN A CA 1
ATOM 945 C C . GLN A 1 122 ? 20.089 -4.211 -22.931 1.00 95.69 122 GLN A C 1
ATOM 947 O O . GLN A 1 122 ? 19.886 -5.403 -23.148 1.00 95.69 122 GLN A O 1
ATOM 952 N N . ARG A 1 123 ? 20.758 -3.783 -21.857 1.00 96.69 123 ARG A N 1
ATOM 953 C CA . ARG A 1 123 ? 21.329 -4.703 -20.870 1.00 96.69 123 ARG A CA 1
ATOM 954 C C . ARG A 1 123 ? 20.270 -5.610 -20.233 1.00 96.69 123 ARG A C 1
ATOM 956 O O . ARG A 1 123 ? 20.492 -6.809 -20.115 1.00 96.69 123 ARG A O 1
ATOM 963 N N . LEU A 1 124 ? 19.111 -5.063 -19.860 1.00 96.00 124 LEU A N 1
ATOM 964 C CA . LEU A 1 124 ? 18.003 -5.859 -19.313 1.00 96.00 124 LEU A CA 1
ATOM 965 C C . LEU A 1 124 ? 17.447 -6.857 -20.340 1.00 96.00 124 LEU A C 1
ATOM 967 O O . LEU A 1 124 ? 17.105 -7.981 -19.979 1.00 96.00 124 LEU A O 1
ATOM 971 N N . ASN A 1 125 ? 17.379 -6.480 -21.618 1.00 96.38 125 ASN A N 1
ATOM 972 C CA . ASN A 1 125 ? 16.968 -7.387 -22.691 1.00 96.38 125 ASN A CA 1
ATOM 973 C C . ASN A 1 125 ? 17.937 -8.558 -22.865 1.00 96.38 125 ASN A C 1
ATOM 975 O O . ASN A 1 125 ? 17.494 -9.697 -23.007 1.00 96.38 125 ASN A O 1
ATOM 979 N N . GLU A 1 126 ? 19.241 -8.296 -22.801 1.00 97.06 126 GLU A N 1
ATOM 980 C CA . GLU A 1 126 ? 20.282 -9.326 -22.859 1.00 97.06 126 GLU A CA 1
ATOM 981 C C . GLU A 1 126 ? 20.222 -10.261 -21.638 1.00 97.06 126 GLU A C 1
ATOM 983 O O . GLU A 1 126 ? 20.197 -11.483 -21.802 1.00 97.06 126 GLU A O 1
ATOM 988 N N . GLU A 1 127 ? 20.125 -9.706 -20.423 1.00 97.00 127 GLU A N 1
ATOM 989 C CA . GLU A 1 127 ? 20.064 -10.466 -19.163 1.00 97.00 127 GLU A CA 1
ATOM 990 C C . GLU A 1 127 ? 18.814 -11.358 -19.080 1.00 97.00 127 GLU A C 1
ATOM 992 O O . GLU A 1 127 ? 18.895 -12.515 -18.660 1.00 97.00 127 GLU A O 1
ATOM 997 N N . HIS A 1 128 ? 17.659 -10.846 -19.511 1.00 95.44 128 HIS A N 1
ATOM 998 C CA . HIS A 1 128 ? 16.379 -11.549 -19.401 1.00 95.44 128 HIS A CA 1
ATOM 999 C C . HIS A 1 128 ? 15.963 -12.306 -20.669 1.00 95.44 128 HIS A C 1
ATOM 1001 O O . HIS A 1 128 ? 14.932 -12.975 -20.651 1.00 95.44 128 HIS A O 1
ATOM 1007 N N . LYS A 1 129 ? 16.754 -12.240 -21.752 1.00 95.56 129 LYS A N 1
ATOM 1008 C CA . LYS A 1 129 ? 16.401 -12.775 -23.084 1.00 95.56 129 LYS A CA 1
ATOM 1009 C C . LYS A 1 129 ? 15.028 -12.271 -23.554 1.00 95.56 129 LYS A C 1
ATOM 1011 O O . LYS A 1 129 ? 14.201 -13.038 -24.048 1.00 95.56 129 LYS A O 1
ATOM 1016 N N . SER A 1 130 ? 14.810 -10.971 -23.378 1.00 93.25 130 SER A N 1
ATOM 1017 C CA . SER A 1 130 ? 13.542 -10.272 -23.605 1.00 93.25 130 SER A CA 1
ATOM 1018 C C . SER A 1 130 ? 13.674 -9.198 -24.687 1.00 93.25 130 SER A C 1
ATOM 1020 O O . SER A 1 130 ? 14.762 -8.916 -25.182 1.00 93.25 130 SER A O 1
ATOM 1022 N N . ASN A 1 131 ? 12.544 -8.597 -25.067 1.00 91.06 131 ASN A N 1
ATOM 1023 C CA . ASN A 1 131 ? 12.486 -7.453 -25.979 1.00 91.06 131 ASN A CA 1
ATOM 1024 C C . ASN A 1 131 ? 11.603 -6.344 -25.388 1.00 91.06 131 ASN A C 1
ATOM 1026 O O . ASN A 1 131 ? 10.563 -5.983 -25.943 1.00 91.06 131 ASN A O 1
ATOM 1030 N N . TYR A 1 132 ? 11.984 -5.884 -24.200 1.00 91.19 132 TYR A N 1
ATOM 1031 C CA . TYR A 1 132 ? 11.441 -4.697 -23.564 1.00 91.19 132 TYR A CA 1
ATOM 1032 C C . TYR A 1 132 ? 11.710 -3.465 -24.426 1.00 91.19 132 TYR A C 1
ATOM 1034 O O . TYR A 1 132 ? 12.762 -3.357 -25.066 1.00 91.19 132 TYR A O 1
ATOM 1042 N N . LYS A 1 133 ? 10.749 -2.550 -24.420 1.00 82.50 133 LYS A N 1
ATOM 1043 C CA . LYS A 1 133 ? 10.717 -1.319 -25.201 1.00 82.50 133 LYS A CA 1
ATOM 1044 C C . LYS A 1 133 ? 10.458 -0.122 -24.293 1.00 82.50 133 LYS A C 1
ATOM 1046 O O . LYS A 1 133 ? 9.817 -0.311 -23.233 1.00 82.50 133 LYS A O 1
#

Secondary structure (DSSP, 8-state):
-EEEEE--SHHHHHHHHHHHHH-TTSEEEEE-S--TTSSTTTTS---------TTS-HHHHHHHHHHHHHHHHHHHHTT-HHHH-----------S--SS-PPPTTGGGSSS--PPPHHHHHHHHHHHT----

Foldseek 3Di:
DEAEFEDAAPVRVVVLVVCCVVPVPYHYYYDYPDHPPPDPNVVDPPDLDFDDDDPDDLVVSLVVSLVVLVVLVVCAVVVNCVPPVRDDDDDDDWDQPPDDDDPRSNLVRDPPDDDDDPVVQVVVCVVVVHRTD

Radius of gyration: 19.17 Å; chains: 1; bounding box: 43×28×50 Å